Protein AF-A0A176RY10-F1 (afdb_monomer_lite)

Foldseek 3Di:
DDDDDPPVDDDPPDDDDDDDKDFDDPCVVVVVVVVVCVPDVDDDDDDKDADPVNGMMD

Structure (mmCIF, N/CA/C/O backbone):
data_AF-A0A176RY10-F1
#
_entry.id   AF-A0A176RY10-F1
#
loop_
_atom_site.group_PDB
_atom_site.id
_atom_site.type_symbol
_atom_site.label_atom_id
_atom_site.label_alt_id
_atom_site.label_comp_id
_atom_site.label_asym_id
_atom_site.label_entity_id
_atom_site.label_seq_id
_atom_site.pdbx_PDB_ins_code
_atom_site.Cartn_x
_atom_site.Cartn_y
_atom_site.Cartn_z
_atom_site.occupancy
_atom_site.B_iso_or_equiv
_atom_site.auth_seq_id
_atom_site.auth_comp_id
_atom_site.auth_asym_id
_atom_site.auth_atom_id
_atom_site.pdbx_PDB_model_num
ATOM 1 N N . MET A 1 1 ? 42.383 7.881 -11.194 1.00 43.09 1 MET A N 1
ATOM 2 C CA . MET A 1 1 ? 41.396 8.448 -10.255 1.00 43.09 1 MET A CA 1
ATOM 3 C C . MET A 1 1 ? 40.062 7.818 -10.594 1.00 43.09 1 MET A C 1
ATOM 5 O O . MET A 1 1 ? 39.680 7.913 -11.751 1.00 43.09 1 MET A O 1
ATOM 9 N N . ALA A 1 2 ? 39.449 7.091 -9.657 1.00 49.72 2 ALA A N 1
ATOM 10 C CA . ALA A 1 2 ? 38.116 6.520 -9.847 1.00 49.72 2 ALA A CA 1
ATOM 11 C C . ALA A 1 2 ? 37.060 7.639 -9.923 1.00 49.72 2 ALA A C 1
ATOM 13 O O . ALA A 1 2 ? 37.322 8.756 -9.480 1.00 49.72 2 ALA A O 1
ATOM 14 N N . ASN A 1 3 ? 35.959 7.308 -10.585 1.00 56.03 3 ASN A N 1
ATOM 15 C CA . ASN A 1 3 ? 35.095 8.164 -11.386 1.00 56.03 3 ASN A CA 1
ATOM 16 C C . ASN A 1 3 ? 34.201 9.109 -10.563 1.00 56.03 3 ASN A C 1
ATOM 18 O O . ASN A 1 3 ? 33.874 8.824 -9.416 1.00 56.03 3 ASN A O 1
ATOM 22 N N . ASP A 1 4 ? 33.838 10.221 -11.195 1.00 56.97 4 ASP A N 1
ATOM 23 C CA . ASP A 1 4 ? 32.858 11.219 -10.762 1.00 56.97 4 ASP A CA 1
ATOM 24 C C . ASP A 1 4 ? 31.487 10.549 -10.550 1.00 56.97 4 ASP A C 1
ATOM 26 O O . ASP A 1 4 ? 30.984 9.904 -11.469 1.00 56.97 4 ASP A O 1
ATOM 30 N N . GLU A 1 5 ? 30.943 10.689 -9.337 1.00 62.16 5 GLU A N 1
ATOM 31 C CA . GLU A 1 5 ? 29.521 10.560 -8.995 1.00 62.16 5 GLU A CA 1
ATOM 32 C C . GLU A 1 5 ? 28.821 9.319 -9.594 1.00 62.16 5 GLU A C 1
ATOM 34 O O . GLU A 1 5 ? 28.122 9.406 -10.607 1.00 62.16 5 GLU A O 1
ATOM 39 N N . ASP A 1 6 ? 28.941 8.162 -8.930 1.00 60.62 6 ASP A N 1
ATOM 40 C CA . ASP A 1 6 ? 27.988 7.056 -9.081 1.00 60.62 6 ASP A CA 1
ATOM 41 C C . ASP A 1 6 ? 26.601 7.541 -8.616 1.00 60.62 6 ASP A C 1
ATOM 43 O O . ASP A 1 6 ? 26.152 7.284 -7.501 1.00 60.62 6 ASP A O 1
ATOM 47 N N . ILE A 1 7 ? 25.921 8.320 -9.457 1.00 64.25 7 ILE A N 1
ATOM 48 C CA . ILE A 1 7 ? 24.476 8.479 -9.382 1.00 64.25 7 ILE A CA 1
ATOM 49 C C . ILE A 1 7 ? 23.955 7.043 -9.446 1.00 64.25 7 ILE A C 1
ATOM 51 O O . ILE A 1 7 ? 24.229 6.355 -10.428 1.00 64.25 7 ILE A O 1
ATOM 55 N N . ASP A 1 8 ? 23.266 6.572 -8.405 1.00 66.69 8 ASP A N 1
ATOM 56 C CA . ASP A 1 8 ? 22.587 5.274 -8.401 1.00 66.69 8 ASP A CA 1
ATOM 57 C C . ASP A 1 8 ? 21.526 5.271 -9.521 1.00 66.69 8 ASP A C 1
ATOM 59 O O . ASP A 1 8 ? 20.347 5.567 -9.309 1.00 66.69 8 ASP A O 1
ATOM 63 N N . LEU A 1 9 ? 21.955 5.027 -10.763 1.00 76.94 9 LEU A N 1
ATOM 64 C CA . LEU A 1 9 ? 21.069 4.848 -11.898 1.00 76.94 9 LEU A CA 1
ATOM 65 C C . LEU A 1 9 ? 20.352 3.517 -11.688 1.00 76.94 9 LEU A C 1
ATOM 67 O O . LEU A 1 9 ? 20.978 2.472 -11.537 1.00 76.94 9 LEU A O 1
ATOM 71 N N . PHE A 1 10 ? 19.022 3.553 -11.690 1.00 78.62 10 PHE A N 1
ATOM 72 C CA . PHE A 1 10 ? 18.229 2.332 -11.696 1.00 78.62 10 PHE A CA 1
ATOM 73 C C . PHE A 1 10 ? 18.447 1.576 -13.011 1.00 78.62 10 PHE A C 1
ATOM 75 O O . PHE A 1 10 ? 18.128 2.089 -14.086 1.00 78.62 10 PHE A O 1
ATOM 82 N N . ASP A 1 11 ? 18.928 0.337 -12.914 1.00 80.06 11 ASP A N 1
ATOM 83 C CA . ASP A 1 11 ? 18.951 -0.610 -14.026 1.00 80.06 11 ASP A CA 1
ATOM 84 C C . ASP A 1 11 ? 17.566 -1.243 -14.198 1.00 80.06 11 ASP A C 1
ATOM 86 O O . ASP A 1 11 ? 17.082 -1.985 -13.342 1.00 80.06 11 ASP A O 1
ATOM 90 N N . PHE A 1 12 ? 16.897 -0.929 -15.309 1.00 86.06 12 PHE A N 1
ATOM 91 C CA . PHE A 1 12 ? 15.572 -1.463 -15.621 1.00 86.06 12 PHE A CA 1
ATOM 92 C C . PHE A 1 12 ? 15.659 -2.746 -16.467 1.00 86.06 12 PHE A C 1
ATOM 94 O O . PHE A 1 12 ? 16.474 -2.810 -17.390 1.00 86.06 12 PHE A O 1
ATOM 101 N N . PRO A 1 13 ? 14.767 -3.734 -16.244 1.00 87.19 13 PRO A N 1
ATOM 102 C CA . PRO A 1 13 ? 13.690 -3.743 -15.249 1.00 87.19 13 PRO A CA 1
ATOM 103 C C . PRO A 1 13 ? 14.202 -4.056 -13.830 1.00 87.19 13 PRO A C 1
ATOM 105 O O . PRO A 1 13 ? 15.006 -4.965 -13.649 1.00 87.19 13 PRO A O 1
ATOM 108 N N . CYS A 1 14 ? 13.689 -3.344 -12.822 1.00 85.06 14 CYS A N 1
ATOM 109 C CA . CYS A 1 14 ? 13.972 -3.615 -11.411 1.00 85.06 14 CYS A CA 1
ATOM 110 C C . CYS A 1 14 ? 12.684 -3.75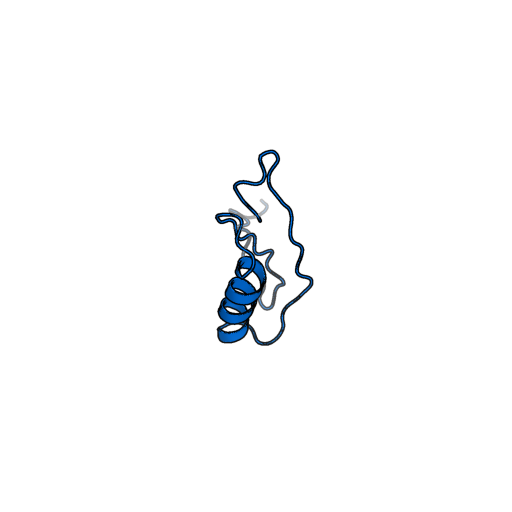1 -10.596 1.00 85.06 14 CYS A C 1
ATOM 112 O O . CYS A 1 14 ? 11.644 -3.180 -10.930 1.00 85.06 14 CYS A O 1
ATOM 114 N N . GLU A 1 15 ? 12.771 -4.495 -9.497 1.00 87.12 15 GLU A N 1
ATOM 115 C CA . GLU A 1 15 ? 11.727 -4.522 -8.481 1.00 87.12 15 GLU A CA 1
ATOM 116 C C . GLU A 1 15 ? 11.857 -3.283 -7.593 1.00 87.12 15 GLU A C 1
ATOM 118 O O . GLU A 1 15 ? 12.886 -3.069 -6.949 1.00 87.12 15 GLU A O 1
ATOM 123 N N . PHE A 1 16 ? 10.806 -2.464 -7.549 1.00 86.88 16 PHE A N 1
ATOM 124 C CA . PHE A 1 16 ? 10.797 -1.247 -6.746 1.00 86.88 16 PHE A CA 1
ATOM 125 C C . PHE A 1 16 ? 9.864 -1.393 -5.536 1.00 86.88 16 PHE A C 1
ATOM 127 O O . PHE A 1 16 ? 8.674 -1.677 -5.714 1.00 86.88 16 PHE A O 1
ATOM 134 N N . PRO A 1 17 ? 10.349 -1.178 -4.298 1.00 90.00 17 PRO A N 1
ATOM 135 C CA . PRO A 1 17 ? 9.505 -1.266 -3.118 1.00 90.00 17 PRO A CA 1
ATOM 136 C C . PRO A 1 17 ? 8.512 -0.098 -3.084 1.00 90.00 17 PRO A C 1
ATOM 138 O O . PRO A 1 17 ? 8.892 1.067 -2.970 1.00 90.00 17 PRO A O 1
ATOM 141 N N . LEU A 1 18 ? 7.218 -0.411 -3.128 1.00 91.38 18 LEU A N 1
ATOM 142 C CA . LEU A 1 18 ? 6.149 0.575 -3.003 1.00 91.38 18 LEU A CA 1
ATOM 143 C C . LEU A 1 18 ? 5.561 0.539 -1.591 1.00 91.38 18 LEU A C 1
ATOM 145 O O . LEU A 1 18 ? 5.023 -0.477 -1.159 1.00 91.38 18 LEU A O 1
ATOM 149 N N . LYS A 1 19 ? 5.615 1.672 -0.885 1.00 93.88 19 LYS A N 1
ATOM 150 C CA . LYS A 1 19 ? 4.945 1.847 0.406 1.00 93.88 19 LYS A CA 1
ATOM 151 C C . LYS A 1 19 ? 3.798 2.834 0.267 1.00 93.88 19 LYS A C 1
ATOM 153 O O . LYS A 1 19 ? 4.023 4.009 -0.016 1.00 93.88 19 LYS A O 1
ATOM 158 N N . VAL A 1 20 ? 2.582 2.373 0.527 1.00 95.06 20 VAL A N 1
ATOM 159 C CA . VAL A 1 20 ? 1.376 3.207 0.507 1.00 95.06 20 VAL A CA 1
ATOM 160 C C . VAL A 1 20 ? 0.897 3.385 1.940 1.00 95.06 20 VAL A C 1
ATOM 162 O O . VAL A 1 20 ? 1.000 2.466 2.732 1.00 95.06 20 VAL A O 1
ATOM 165 N N . MET A 1 21 ? 0.424 4.570 2.325 1.00 95.06 21 MET A N 1
ATOM 166 C CA . MET A 1 21 ? -0.148 4.791 3.659 1.00 95.06 21 MET A CA 1
ATOM 167 C C . MET A 1 21 ? -1.445 5.574 3.542 1.00 95.06 21 MET A C 1
ATOM 169 O O . MET A 1 21 ? -1.539 6.520 2.763 1.00 95.06 21 MET A O 1
ATOM 173 N N . GLY A 1 22 ? -2.433 5.220 4.355 1.00 94.62 22 GLY A N 1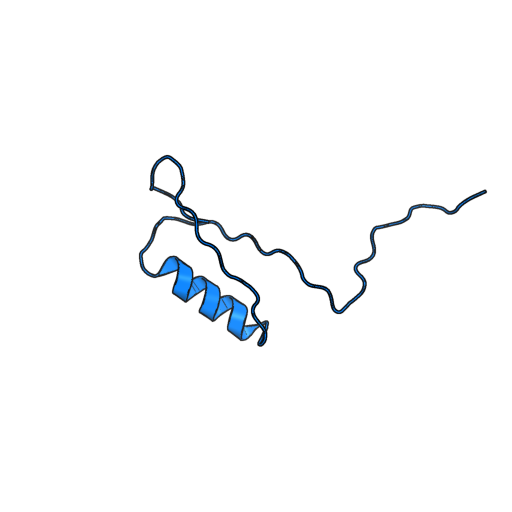
ATOM 174 C CA . GLY A 1 22 ? -3.713 5.913 4.374 1.00 94.62 22 GLY A CA 1
ATOM 175 C C . GLY A 1 22 ? -4.499 5.657 5.645 1.00 94.62 22 GLY A C 1
ATOM 176 O O . GLY A 1 22 ? -4.017 5.029 6.589 1.00 94.62 22 GLY A O 1
ATOM 177 N N . LYS A 1 23 ? -5.714 6.209 5.701 1.00 95.19 23 LYS A N 1
ATOM 178 C 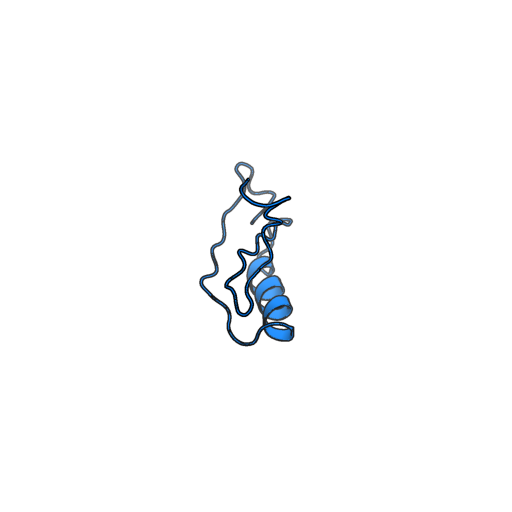CA . LYS A 1 23 ? -6.639 5.912 6.799 1.00 95.19 23 LYS A CA 1
ATOM 179 C C . LYS A 1 23 ? -6.984 4.426 6.771 1.00 95.19 23 LYS A C 1
ATOM 181 O O . LYS A 1 23 ? -7.122 3.852 5.697 1.00 95.19 23 LYS A O 1
ATOM 186 N N . ALA A 1 24 ? -7.135 3.835 7.951 1.00 93.62 24 ALA A N 1
ATOM 187 C CA . ALA A 1 24 ? -7.632 2.474 8.052 1.00 93.62 24 ALA A CA 1
ATOM 188 C C . ALA A 1 24 ? -9.072 2.429 7.522 1.00 93.62 24 ALA A C 1
ATOM 190 O O . ALA A 1 24 ? -9.948 3.124 8.040 1.00 93.62 24 ALA A O 1
ATOM 191 N N . ALA A 1 25 ? -9.270 1.647 6.467 1.00 93.69 25 ALA A N 1
ATOM 192 C CA . ALA A 1 25 ? -10.547 1.386 5.825 1.00 93.69 25 ALA A CA 1
ATOM 193 C C . ALA A 1 25 ? -10.535 -0.057 5.307 1.00 93.69 25 ALA A C 1
ATOM 195 O O . ALA A 1 25 ? -9.471 -0.580 4.966 1.00 93.69 25 ALA A O 1
ATOM 196 N N . GLU A 1 26 ? -11.697 -0.703 5.282 1.00 91.62 26 GLU A N 1
ATOM 197 C CA . GLU A 1 26 ? -11.826 -2.120 4.910 1.00 91.62 26 GLU A CA 1
ATOM 198 C C . GLU A 1 26 ? -11.471 -2.366 3.436 1.00 91.62 26 GLU A C 1
ATOM 200 O O . GLU A 1 26 ? -10.937 -3.413 3.084 1.00 91.62 26 GLU A O 1
ATOM 205 N N . ASP A 1 27 ? -11.705 -1.371 2.582 1.00 94.38 27 ASP A N 1
ATOM 206 C CA . ASP A 1 27 ? -11.445 -1.386 1.143 1.00 94.38 27 ASP A CA 1
ATOM 207 C C . ASP A 1 27 ? -10.037 -0.901 0.765 1.00 94.38 27 ASP A C 1
ATOM 209 O O . ASP A 1 27 ? -9.680 -0.914 -0.412 1.00 94.38 27 ASP A O 1
ATOM 213 N 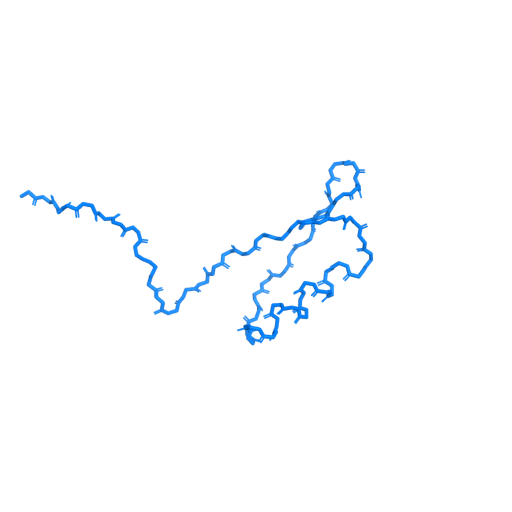N . PHE A 1 28 ? -9.218 -0.488 1.739 1.00 93.50 28 PHE A N 1
ATOM 214 C CA . PHE A 1 28 ? -7.929 0.147 1.467 1.00 93.50 28 PHE A CA 1
ATOM 215 C C . PHE A 1 28 ? -6.991 -0.750 0.649 1.00 93.50 28 PHE A C 1
ATOM 217 O O . PHE A 1 28 ? -6.470 -0.316 -0.373 1.00 93.50 28 PHE A O 1
ATOM 224 N N . GLU A 1 29 ? -6.789 -2.004 1.062 1.00 92.44 29 GLU A N 1
ATOM 225 C CA . GLU A 1 29 ? -5.882 -2.927 0.362 1.00 92.44 29 GLU A CA 1
ATOM 226 C C . GLU A 1 29 ? -6.355 -3.205 -1.073 1.00 92.44 29 GLU A C 1
ATOM 228 O O . GLU A 1 29 ? -5.570 -3.096 -2.017 1.00 92.44 29 GLU A O 1
ATOM 233 N N . LEU A 1 30 ? -7.652 -3.485 -1.245 1.00 93.62 30 LEU A N 1
ATOM 234 C CA . LEU A 1 30 ? -8.260 -3.740 -2.551 1.00 93.62 30 LEU A CA 1
ATOM 235 C C . LEU A 1 30 ? -8.100 -2.538 -3.485 1.00 93.62 30 LEU A C 1
ATOM 237 O O . LEU A 1 30 ? -7.623 -2.701 -4.607 1.00 93.62 30 LEU A O 1
ATOM 241 N N . LEU A 1 31 ? -8.418 -1.332 -3.005 1.00 94.94 31 LEU A N 1
ATOM 242 C CA . LEU A 1 31 ? -8.290 -0.097 -3.773 1.00 94.94 31 LEU A CA 1
ATOM 243 C C . LEU A 1 31 ? -6.853 0.114 -4.266 1.00 94.94 31 LEU A C 1
ATOM 245 O O . LEU A 1 31 ? -6.639 0.443 -5.434 1.00 94.94 31 LEU A O 1
ATOM 249 N N . ILE A 1 32 ? -5.858 -0.081 -3.395 1.00 94.06 32 ILE A N 1
ATOM 250 C CA . ILE A 1 32 ? -4.452 0.082 -3.775 1.00 94.06 32 ILE A CA 1
ATOM 251 C C . ILE A 1 32 ? -4.041 -0.966 -4.810 1.00 94.06 32 ILE A C 1
ATOM 253 O O . ILE A 1 32 ? -3.441 -0.605 -5.823 1.00 94.06 32 ILE A O 1
ATOM 257 N N . VAL A 1 33 ? -4.395 -2.238 -4.611 1.00 93.44 33 VAL A N 1
ATOM 258 C CA . VAL A 1 33 ? -4.080 -3.304 -5.573 1.00 93.44 33 VAL A CA 1
ATOM 259 C C . VAL A 1 33 ? -4.717 -3.026 -6.936 1.00 93.44 33 VAL A C 1
ATOM 261 O O . VAL A 1 33 ? -4.042 -3.177 -7.954 1.00 93.44 33 VAL A O 1
ATOM 264 N N . GLU A 1 34 ? -5.971 -2.570 -6.985 1.00 94.56 34 GLU A N 1
ATOM 265 C CA . GLU A 1 34 ? -6.624 -2.186 -8.243 1.00 94.56 34 GLU A CA 1
ATOM 266 C C . GLU A 1 34 ? -5.909 -1.023 -8.936 1.00 94.56 34 GLU A C 1
ATOM 268 O O . GLU A 1 34 ? -5.712 -1.049 -10.152 1.00 94.56 34 GLU A O 1
ATOM 273 N N . ILE A 1 35 ? -5.469 -0.010 -8.183 1.00 94.38 35 ILE A N 1
ATOM 274 C CA . ILE A 1 35 ? -4.698 1.101 -8.744 1.00 94.38 35 ILE A CA 1
ATOM 275 C C . ILE A 1 35 ? -3.386 0.589 -9.340 1.00 94.38 35 ILE A C 1
ATOM 277 O O . ILE A 1 35 ? -3.113 0.878 -10.503 1.00 94.38 35 ILE A O 1
ATOM 281 N N . VAL A 1 36 ? -2.598 -0.181 -8.583 1.00 93.88 36 VAL A N 1
ATOM 282 C CA . VAL A 1 36 ? -1.279 -0.644 -9.039 1.00 93.88 36 VAL A CA 1
ATOM 283 C C . VAL A 1 36 ? -1.414 -1.591 -10.230 1.00 93.88 36 VAL A C 1
ATOM 285 O O . VAL A 1 36 ? -0.672 -1.441 -11.197 1.00 93.88 36 VAL A O 1
ATOM 288 N N . ARG A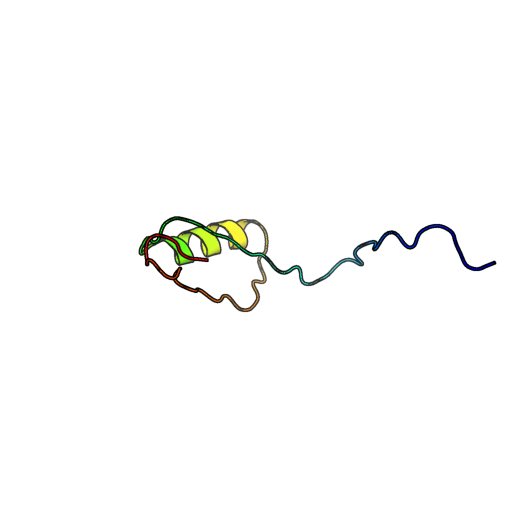 1 37 ? -2.409 -2.488 -10.238 1.00 92.50 37 ARG A N 1
ATOM 289 C CA . ARG A 1 37 ? -2.653 -3.417 -11.357 1.00 92.50 37 ARG A CA 1
ATOM 290 C C . ARG A 1 37 ? -2.964 -2.734 -12.686 1.00 92.50 37 ARG A C 1
ATOM 292 O O . ARG A 1 37 ? -2.699 -3.313 -13.735 1.00 92.50 37 ARG A O 1
ATOM 299 N N . ARG A 1 38 ? -3.493 -1.505 -12.671 1.00 94.31 38 ARG A N 1
ATOM 300 C CA . ARG A 1 38 ? -3.681 -0.710 -13.901 1.00 94.31 38 ARG A CA 1
ATOM 301 C C . ARG A 1 38 ? -2.362 -0.240 -14.519 1.00 94.31 38 ARG A C 1
ATOM 303 O O . ARG A 1 38 ? -2.351 0.102 -15.696 1.00 94.31 38 ARG A O 1
ATOM 310 N N . HIS A 1 39 ? -1.281 -0.208 -13.740 1.00 91.81 39 HIS A N 1
ATOM 311 C CA . HIS A 1 39 ? 0.034 0.272 -14.169 1.00 91.81 39 HIS A CA 1
ATOM 312 C C . HIS A 1 39 ? 1.083 -0.841 -14.265 1.00 91.81 39 HIS A C 1
ATOM 314 O O . HIS A 1 39 ? 1.975 -0.754 -15.103 1.00 91.81 39 HIS A O 1
ATOM 320 N N . CYS A 1 40 ? 0.979 -1.882 -13.437 1.00 88.69 40 CYS A N 1
ATOM 321 C CA . CYS A 1 40 ? 1.899 -3.010 -13.403 1.00 88.69 40 CYS A CA 1
ATOM 322 C C . CYS A 1 40 ? 1.110 -4.318 -13.344 1.00 88.69 40 CYS A C 1
ATOM 324 O O . CYS A 1 40 ? 0.389 -4.578 -12.380 1.00 88.69 40 CYS A O 1
ATOM 326 N N . GLN A 1 41 ? 1.229 -5.132 -14.392 1.00 83.00 41 GLN A N 1
ATOM 327 C CA . GLN A 1 41 ? 0.463 -6.371 -14.515 1.00 83.00 41 GLN A CA 1
ATOM 328 C C . GLN A 1 41 ? 0.996 -7.473 -13.586 1.00 83.00 41 GLN A C 1
ATOM 330 O O . GLN A 1 41 ? 0.222 -8.299 -13.103 1.00 83.00 41 GLN A O 1
ATOM 335 N N . GLU A 1 42 ? 2.296 -7.433 -13.285 1.00 86.19 42 GLU A N 1
ATOM 336 C CA . GLU A 1 42 ? 2.962 -8.325 -12.339 1.00 86.19 42 GLU A CA 1
ATOM 337 C C . GLU A 1 42 ? 3.163 -7.602 -11.007 1.00 86.19 42 GLU A C 1
ATOM 339 O O . GLU A 1 42 ? 3.899 -6.623 -10.912 1.00 86.19 42 GLU A O 1
ATOM 344 N N . LEU A 1 43 ? 2.458 -8.059 -9.974 1.00 86.12 43 LEU A N 1
ATOM 345 C CA . LEU A 1 43 ? 2.495 -7.468 -8.643 1.00 86.12 43 LEU A CA 1
ATOM 346 C C . LEU A 1 43 ? 3.157 -8.459 -7.685 1.00 86.12 43 LEU A C 1
ATOM 348 O O . LEU A 1 43 ? 2.737 -9.614 -7.614 1.00 86.12 43 LEU A O 1
ATOM 352 N N . GLY A 1 44 ? 4.194 -8.008 -6.977 1.00 86.31 44 GLY A N 1
ATOM 353 C CA . GLY A 1 44 ? 4.909 -8.812 -5.986 1.00 86.31 44 GLY A CA 1
ATOM 354 C C . GLY A 1 44 ? 4.106 -9.041 -4.699 1.00 86.31 44 GLY A C 1
ATOM 355 O O . GLY A 1 44 ? 2.885 -8.888 -4.653 1.00 86.31 44 GLY A O 1
ATOM 356 N N . ALA A 1 45 ? 4.796 -9.402 -3.618 1.00 88.44 45 ALA A N 1
ATOM 357 C CA . ALA A 1 45 ? 4.152 -9.613 -2.325 1.00 88.44 45 ALA A CA 1
ATOM 358 C C . ALA A 1 45 ? 3.569 -8.304 -1.760 1.00 88.44 45 ALA A C 1
ATOM 360 O O . ALA A 1 45 ? 4.275 -7.306 -1.617 1.00 88.44 45 ALA A O 1
ATOM 361 N N . VAL A 1 46 ? 2.288 -8.332 -1.385 1.00 90.69 46 VAL A N 1
ATOM 362 C CA . VAL A 1 46 ? 1.616 -7.236 -0.673 1.00 90.69 46 VAL A CA 1
ATOM 363 C C . VAL A 1 46 ? 1.594 -7.563 0.809 1.00 90.69 46 VAL A C 1
ATOM 365 O O . VAL A 1 46 ? 1.242 -8.674 1.203 1.00 90.69 46 VAL A O 1
ATOM 368 N N . THR A 1 47 ? 1.972 -6.593 1.635 1.00 92.88 47 THR A N 1
ATOM 369 C CA . THR A 1 47 ? 1.878 -6.714 3.090 1.00 92.88 47 THR A CA 1
ATOM 370 C C . THR A 1 47 ? 1.196 -5.487 3.646 1.00 92.88 47 THR A C 1
ATOM 372 O O . THR A 1 47 ? 1.431 -4.381 3.168 1.00 92.88 47 THR A O 1
ATOM 375 N N . THR A 1 48 ? 0.383 -5.709 4.671 1.00 92.25 48 THR A N 1
ATOM 376 C CA . THR A 1 48 ? -0.456 -4.676 5.260 1.00 92.25 48 THR A CA 1
ATOM 377 C C . THR A 1 48 ? -0.226 -4.640 6.761 1.00 92.25 48 THR A C 1
ATOM 379 O O . THR A 1 48 ? -0.190 -5.672 7.436 1.00 92.25 48 THR A O 1
ATOM 382 N N . ARG A 1 49 ? -0.058 -3.437 7.308 1.00 93.56 49 ARG A N 1
ATOM 383 C CA . ARG A 1 49 ? 0.212 -3.220 8.726 1.00 93.56 49 ARG A CA 1
ATOM 384 C C . ARG A 1 49 ? -0.611 -2.068 9.277 1.00 93.56 49 ARG A C 1
ATOM 386 O O . ARG A 1 49 ? -0.508 -0.923 8.839 1.00 93.56 49 ARG A O 1
ATOM 393 N N . SER A 1 50 ? -1.361 -2.345 10.337 1.00 93.69 50 SER A N 1
ATOM 394 C CA . SER A 1 50 ? -2.051 -1.306 11.098 1.00 93.69 50 SER A CA 1
ATOM 395 C C . SER A 1 50 ? -1.054 -0.439 11.873 1.00 93.69 50 SER A C 1
ATOM 397 O O . SER A 1 50 ? -0.080 -0.912 12.468 1.00 93.69 50 SER A O 1
ATOM 399 N N . SER A 1 51 ? -1.309 0.866 11.897 1.00 92.81 51 SER A N 1
ATOM 400 C CA . SER A 1 51 ? -0.594 1.798 12.772 1.00 92.81 51 SER A CA 1
ATOM 401 C C . SER A 1 51 ? -0.888 1.504 14.247 1.00 92.81 51 SER A C 1
ATOM 403 O O . SER A 1 51 ? -1.920 0.930 14.588 1.00 92.81 51 SER A O 1
ATOM 405 N N . LYS A 1 52 ? -0.010 1.971 15.147 1.00 91.38 52 LYS A N 1
ATOM 406 C CA . LYS A 1 52 ? -0.133 1.748 16.601 1.00 91.38 52 LYS A CA 1
ATOM 407 C C . LYS A 1 52 ? -1.495 2.169 17.176 1.00 91.38 52 LYS A C 1
ATOM 409 O O . LYS A 1 52 ? -1.953 1.569 18.137 1.00 91.38 52 LYS A O 1
ATOM 414 N N . GLY A 1 53 ? -2.119 3.201 16.607 1.00 89.56 53 GLY A N 1
ATOM 415 C CA . GLY A 1 53 ? -3.423 3.710 17.044 1.00 89.56 53 GLY A CA 1
ATOM 416 C C . GLY A 1 53 ? -4.612 3.214 16.220 1.00 89.56 53 GLY A C 1
ATOM 417 O O . GLY A 1 53 ? -5.695 3.762 16.375 1.00 89.56 53 GLY A O 1
ATOM 418 N N . GLY A 1 54 ? -4.416 2.287 15.275 1.00 90.06 54 GLY A N 1
ATOM 419 C CA . GLY A 1 54 ? -5.475 1.754 14.404 1.00 90.06 54 GLY A CA 1
ATOM 420 C C . GLY A 1 54 ? -6.080 2.748 13.403 1.00 90.06 54 GLY A C 1
ATOM 421 O O . GLY A 1 54 ? -6.811 2.343 12.514 1.00 90.06 54 GLY A O 1
ATOM 422 N N . LYS A 1 55 ? -5.761 4.044 13.500 1.00 93.56 55 LYS A N 1
ATOM 423 C CA . LYS A 1 55 ? -6.311 5.104 12.637 1.00 93.56 55 LYS A CA 1
ATOM 424 C C . LYS 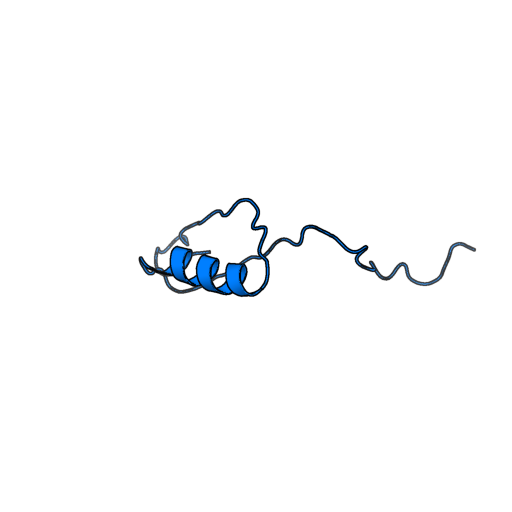A 1 55 ? -5.794 5.051 11.194 1.00 93.56 55 LYS A C 1
ATOM 426 O O . LYS A 1 55 ? -6.465 5.521 10.278 1.00 93.56 55 LYS A O 1
ATOM 431 N N . TYR A 1 56 ? -4.594 4.514 11.005 1.00 94.31 56 TYR A N 1
ATOM 432 C CA . TYR A 1 56 ? -3.914 4.419 9.714 1.00 94.31 56 TYR A CA 1
ATOM 433 C C . TYR A 1 56 ? -3.462 2.992 9.424 1.00 94.31 56 TYR A C 1
ATOM 435 O O . TYR A 1 56 ? -3.238 2.214 10.358 1.00 94.31 56 TYR A O 1
ATOM 443 N N . MET A 1 57 ? -3.271 2.702 8.142 1.00 93.62 57 MET A N 1
ATOM 444 C CA . MET A 1 57 ? -2.741 1.451 7.615 1.00 93.62 57 MET A CA 1
ATOM 445 C C . MET A 1 57 ? -1.682 1.744 6.546 1.00 93.62 57 MET A C 1
ATOM 447 O O . MET A 1 57 ? -1.707 2.816 5.931 1.00 93.62 57 MET A O 1
ATOM 451 N N . SER A 1 58 ? -0.732 0.825 6.381 1.00 92.50 58 SER A N 1
ATOM 452 C CA . SER A 1 58 ? 0.339 0.898 5.385 1.00 92.50 58 SER A CA 1
ATOM 453 C C . SER A 1 58 ? 0.659 -0.450 4.781 1.00 92.50 58 SER A C 1
ATOM 455 O O . SER A 1 58 ? 0.598 -1.399 5.597 1.00 92.50 58 SER A O 1
#

InterPro domains:
  IPR007454 Uncharacterised protein family UPF0250, YbeD-like [PF04359] (9-58)
  IPR007454 Uncharacterised protein family UPF0250, YbeD-like [PTHR38036] (1-58)
  IPR027471 YbeD-like domain superfamily [SSF117991] (4-58)

Organism: NCBI:txid1003181

Secondary structure (DSSP, 8-state):
-PPS-------SS--------EE--TTHHHHHHHHHHTT-SS-------B-TTSSEE-

Radius of gyration: 16.7 Å; chains: 1; bounding box: 53×21×33 Å

Sequence (58 aa):
MANDEDIDLFDFPCEFPLKVMGKAAEDFELLIVEIVRRHCQELGAVTTRSSKGGKYMS

pLDDT: mean 86.19, std 12.5, range [43.09, 95.19]